Protein AF-A0A955M0E4-F1 (afdb_monomer_lite)

Structure (mmCIF, N/CA/C/O backbone):
data_AF-A0A955M0E4-F1
#
_entry.id   AF-A0A955M0E4-F1
#
loop_
_atom_site.group_PDB
_atom_site.id
_atom_site.type_symbol
_atom_site.label_atom_id
_atom_site.label_alt_id
_atom_site.label_comp_id
_atom_site.label_asym_id
_atom_site.label_entity_id
_atom_site.label_seq_id
_atom_site.pdbx_PDB_ins_code
_atom_site.Cartn_x
_atom_site.Cartn_y
_atom_site.Cartn_z
_atom_site.occupancy
_atom_site.B_iso_or_equiv
_atom_site.auth_seq_id
_atom_site.auth_comp_id
_atom_site.auth_asym_id
_atom_site.auth_atom_id
_atom_site.pdbx_PDB_model_num
ATOM 1 N N . SER A 1 1 ? -1.413 -20.977 20.407 1.00 78.56 1 SER A N 1
ATOM 2 C CA . SER A 1 1 ? -0.861 -20.079 19.373 1.00 78.56 1 SER A CA 1
ATOM 3 C C . SER A 1 1 ? -1.460 -18.701 19.589 1.00 78.56 1 SER A C 1
ATOM 5 O O . SER A 1 1 ? -2.625 -18.620 19.952 1.00 78.56 1 SER A O 1
ATOM 7 N N . CYS A 1 2 ? -0.688 -17.629 19.421 1.00 82.25 2 CYS A N 1
ATOM 8 C CA . CYS A 1 2 ? -1.194 -16.259 19.545 1.00 82.25 2 CYS A CA 1
ATOM 9 C C . CYS A 1 2 ? -1.024 -15.560 18.197 1.00 82.25 2 CYS A C 1
ATOM 11 O O . CYS A 1 2 ? 0.055 -15.625 17.611 1.00 82.25 2 CYS A O 1
ATOM 13 N N . GLN A 1 3 ? -2.084 -14.925 17.701 1.00 91.50 3 GLN A N 1
ATOM 14 C CA . GLN A 1 3 ? -2.092 -14.210 16.427 1.00 91.50 3 GLN A CA 1
ATOM 15 C C . GLN A 1 3 ? -2.518 -12.763 16.655 1.00 91.50 3 GLN A C 1
ATOM 17 O O . GLN A 1 3 ? -3.420 -12.481 17.441 1.00 91.50 3 GLN A O 1
ATOM 22 N N . VAL A 1 4 ? -1.854 -11.838 15.970 1.00 90.25 4 VAL A N 1
ATOM 23 C CA . VAL A 1 4 ? -2.183 -10.414 16.049 1.00 90.25 4 VAL A CA 1
ATOM 24 C C . VAL A 1 4 ? -3.366 -10.132 15.127 1.00 90.25 4 VAL A C 1
ATOM 26 O O . VAL A 1 4 ? -3.246 -10.305 13.919 1.00 90.25 4 VAL A O 1
ATOM 29 N N . VAL A 1 5 ? -4.480 -9.666 15.695 1.00 95.31 5 VAL A N 1
ATOM 30 C CA . VAL A 1 5 ? -5.728 -9.379 14.957 1.00 95.31 5 VAL A CA 1
ATOM 31 C C . VAL A 1 5 ? -5.951 -7.891 14.664 1.00 95.31 5 VAL A C 1
ATOM 33 O O . VAL A 1 5 ? -6.863 -7.539 13.926 1.00 95.31 5 VAL A O 1
ATOM 36 N N . GLY A 1 6 ? -5.124 -6.996 15.213 1.00 93.44 6 GLY A N 1
ATOM 37 C CA . GLY A 1 6 ? -5.267 -5.555 15.002 1.00 93.44 6 GLY A CA 1
ATOM 38 C C . GLY A 1 6 ? -4.141 -4.735 15.624 1.00 93.44 6 GLY A C 1
ATOM 39 O O . GLY A 1 6 ? -3.430 -5.209 16.511 1.00 93.44 6 GLY A O 1
ATOM 40 N N . ARG A 1 7 ? -3.956 -3.505 15.127 1.00 93.88 7 ARG A N 1
ATOM 41 C CA . ARG A 1 7 ? -2.958 -2.535 15.609 1.00 93.88 7 ARG A CA 1
ATOM 42 C C . ARG A 1 7 ? -3.535 -1.118 15.538 1.00 93.88 7 ARG A C 1
ATOM 44 O O . ARG A 1 7 ? -4.168 -0.769 14.547 1.00 93.88 7 ARG A O 1
ATOM 51 N N . LYS A 1 8 ? -3.278 -0.296 16.559 1.00 93.75 8 LYS A N 1
ATOM 52 C CA . LYS A 1 8 ? -3.562 1.148 16.579 1.00 93.75 8 LYS A CA 1
ATOM 53 C C . LYS A 1 8 ? -2.421 1.860 17.302 1.00 93.75 8 LYS A C 1
ATOM 55 O O . LYS A 1 8 ? -1.875 1.326 18.261 1.00 93.75 8 LYS A O 1
ATOM 60 N N . SER A 1 9 ? -2.058 3.048 16.834 1.00 93.19 9 SER A N 1
ATOM 61 C CA . SER A 1 9 ? -1.059 3.903 17.473 1.00 93.19 9 SER A CA 1
ATOM 62 C C . SER A 1 9 ? -1.358 5.360 17.147 1.00 93.19 9 SER A C 1
ATOM 64 O O . SER A 1 9 ? -1.739 5.668 16.019 1.00 93.19 9 SER A O 1
ATOM 66 N N . GLU A 1 10 ? -1.153 6.248 18.115 1.00 92.38 10 GLU A N 1
ATOM 67 C CA . GLU A 1 10 ? -1.230 7.702 17.913 1.00 92.38 10 GLU A CA 1
ATOM 68 C C . GLU A 1 10 ? -0.106 8.213 16.998 1.00 92.38 10 GLU A C 1
ATOM 70 O O . GLU A 1 10 ? -0.267 9.213 16.308 1.00 92.38 10 GLU A O 1
ATOM 75 N N . HIS A 1 11 ? 1.005 7.476 16.917 1.00 92.94 11 HIS A N 1
ATOM 76 C CA . HIS A 1 11 ? 2.137 7.762 16.035 1.00 92.94 11 HIS A CA 1
ATOM 77 C C . HIS A 1 11 ? 2.189 6.818 14.825 1.00 92.94 11 HIS A C 1
ATOM 79 O O . HIS A 1 11 ? 3.262 6.556 14.274 1.00 92.94 11 HIS A O 1
ATOM 85 N N . SER A 1 12 ? 1.039 6.270 14.417 1.00 91.06 12 SER A N 1
ATOM 86 C CA . SER A 1 12 ? 0.964 5.393 13.251 1.00 91.06 12 SER A CA 1
ATOM 87 C C . SER A 1 12 ? 1.482 6.106 12.000 1.00 91.06 12 SER A C 1
ATOM 89 O O . SER A 1 12 ? 1.074 7.221 11.683 1.00 91.06 12 SER A O 1
ATOM 91 N N . ARG A 1 13 ? 2.377 5.443 11.263 1.00 91.38 13 ARG A N 1
ATOM 92 C CA . ARG A 1 13 ? 2.832 5.896 9.937 1.00 91.38 13 ARG A CA 1
ATOM 93 C C . ARG A 1 13 ? 1.935 5.393 8.807 1.00 91.38 13 ARG A C 1
ATOM 95 O O . ARG A 1 13 ? 2.097 5.823 7.670 1.00 91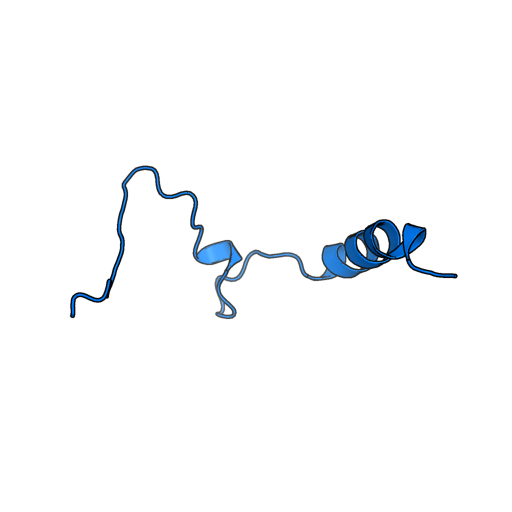.38 13 ARG A O 1
ATOM 102 N N . TYR A 1 14 ? 1.001 4.493 9.114 1.00 90.75 14 TYR A N 1
ATOM 103 C CA . TYR A 1 14 ? -0.002 4.048 8.157 1.00 90.75 14 TYR A CA 1
ATOM 104 C C . TYR A 1 14 ? -0.964 5.197 7.852 1.00 90.75 14 TYR A C 1
ATOM 106 O O . TYR A 1 14 ? -1.569 5.759 8.765 1.00 90.75 14 TYR A O 1
ATOM 114 N N . ASN A 1 15 ? -1.106 5.525 6.570 1.00 86.94 15 ASN A N 1
ATOM 115 C CA . ASN A 1 15 ? -2.032 6.539 6.090 1.00 86.94 15 ASN A CA 1
ATOM 116 C C . ASN A 1 15 ? -3.070 5.879 5.181 1.00 86.94 15 ASN A C 1
ATOM 118 O O . ASN A 1 15 ? -2.776 5.530 4.040 1.00 86.94 15 ASN A O 1
ATOM 122 N N . GLU A 1 16 ? -4.287 5.731 5.698 1.00 85.81 16 GLU A N 1
ATOM 123 C CA . GLU A 1 16 ? -5.386 5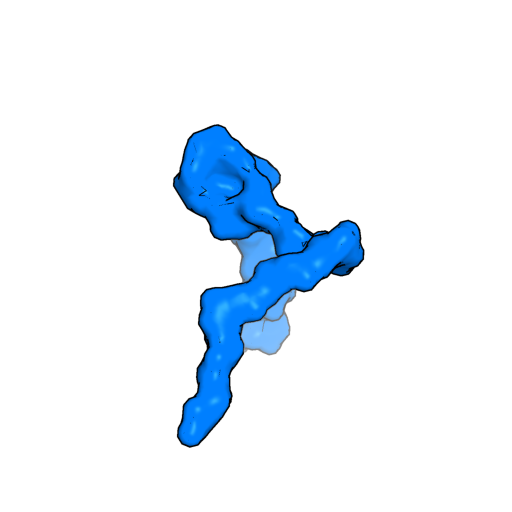.065 4.999 1.00 85.81 16 GLU A CA 1
ATOM 124 C C . GLU A 1 16 ? -5.752 5.756 3.679 1.00 85.81 16 GLU A C 1
ATOM 126 O O . GLU A 1 16 ? -5.984 5.077 2.685 1.00 85.81 16 GLU A O 1
ATOM 131 N N . ALA A 1 17 ? -5.714 7.090 3.618 1.00 85.69 17 ALA A N 1
ATOM 132 C CA . ALA A 1 17 ? -6.050 7.843 2.407 1.00 85.69 17 ALA A CA 1
ATOM 133 C C . ALA A 1 17 ? -5.038 7.647 1.265 1.00 85.69 17 ALA A C 1
ATOM 135 O O . ALA A 1 17 ? -5.339 7.969 0.12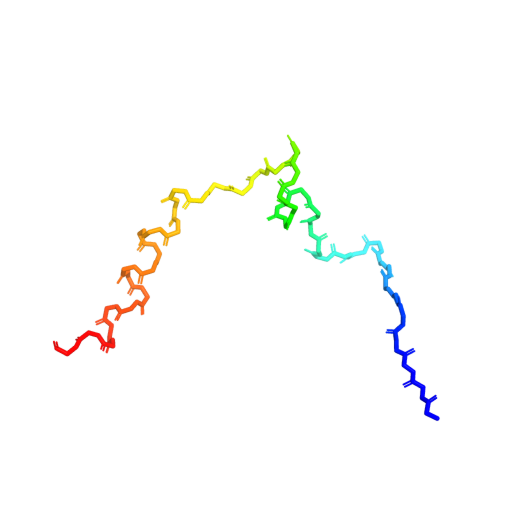4 1.00 85.69 17 ALA A O 1
ATOM 136 N N . LYS A 1 18 ? -3.830 7.151 1.559 1.00 84.56 18 LYS A N 1
ATOM 137 C CA . LYS A 1 18 ? -2.816 6.805 0.547 1.00 84.56 18 LYS A CA 1
ATOM 138 C C . LYS A 1 18 ? -2.779 5.314 0.213 1.00 84.56 18 LYS A C 1
ATOM 140 O O . LYS A 1 18 ? -2.070 4.924 -0.702 1.00 84.56 18 LYS A O 1
ATOM 145 N N . ALA A 1 19 ? -3.444 4.486 1.014 1.00 88.31 19 ALA A N 1
ATOM 146 C CA . ALA A 1 19 ? -3.416 3.030 0.890 1.00 88.31 19 ALA A CA 1
ATOM 147 C C . ALA A 1 19 ? -4.756 2.451 0.413 1.00 88.31 19 ALA A C 1
ATOM 149 O O . ALA A 1 19 ? -4.823 1.285 0.030 1.00 88.31 19 ALA A O 1
ATOM 150 N N . THR A 1 20 ? -5.830 3.236 0.495 1.00 88.75 20 THR A N 1
ATOM 151 C CA . THR A 1 20 ? -7.164 2.827 0.069 1.00 88.75 20 THR A CA 1
ATOM 152 C C . THR A 1 20 ? -7.309 2.891 -1.446 1.00 88.75 20 THR A C 1
ATOM 154 O O . THR A 1 20 ? -6.683 3.712 -2.097 1.00 88.75 20 THR A O 1
ATOM 157 N N . TYR A 1 21 ? -8.211 2.071 -1.977 1.00 87.12 21 TYR A N 1
ATOM 158 C CA . TYR A 1 21 ? -8.689 2.149 -3.363 1.00 87.12 21 TYR A CA 1
ATOM 159 C C . TYR A 1 21 ? -10.090 2.779 -3.452 1.00 87.12 21 TYR A C 1
ATOM 161 O O . TYR A 1 21 ? -10.752 2.720 -4.486 1.00 87.12 21 TYR A O 1
ATOM 169 N N . GLY A 1 22 ? -10.601 3.306 -2.334 1.00 85.56 22 GLY A N 1
ATOM 170 C CA . GLY A 1 22 ? -11.910 3.947 -2.271 1.00 85.56 22 GLY A CA 1
ATOM 171 C C . GLY A 1 22 ? -11.901 5.379 -2.807 1.00 85.56 22 GLY A C 1
ATOM 172 O O . GLY A 1 22 ? -10.871 5.936 -3.164 1.00 85.56 22 GLY A O 1
ATOM 173 N N . ALA A 1 23 ? -13.061 6.037 -2.760 1.00 80.19 23 ALA A N 1
ATOM 174 C CA . ALA A 1 23 ? -13.244 7.405 -3.266 1.00 80.19 23 ALA A CA 1
ATOM 175 C C . ALA A 1 23 ? -12.375 8.488 -2.583 1.00 80.19 23 ALA A C 1
ATOM 177 O O . ALA A 1 23 ? -12.355 9.629 -3.032 1.00 80.19 23 ALA A O 1
ATOM 178 N N . LYS A 1 24 ? -11.697 8.154 -1.479 1.00 81.12 24 LYS A N 1
ATOM 179 C CA . LYS A 1 24 ? -10.781 9.040 -0.742 1.00 81.12 24 LYS A CA 1
ATOM 180 C C . LYS A 1 24 ? -9.306 8.723 -1.011 1.00 81.12 24 LYS A C 1
ATOM 182 O O . LYS A 1 24 ? -8.460 9.147 -0.226 1.00 81.12 24 LYS A O 1
ATOM 187 N N . ASP A 1 25 ? -9.012 7.945 -2.051 1.00 87.44 25 ASP A N 1
ATOM 188 C CA . ASP A 1 25 ? -7.640 7.701 -2.477 1.00 87.44 25 ASP A CA 1
ATOM 189 C C . ASP A 1 25 ? -6.980 9.020 -2.903 1.00 87.44 25 ASP A C 1
ATOM 191 O O . ASP A 1 25 ? -7.563 9.858 -3.591 1.00 87.44 25 ASP A O 1
ATOM 195 N N . THR A 1 26 ? -5.762 9.214 -2.423 1.00 90.44 26 THR A N 1
ATOM 196 C CA . THR A 1 26 ? -4.914 10.379 -2.687 1.00 90.44 26 THR A CA 1
ATOM 197 C C . THR A 1 26 ? -3.552 9.970 -3.243 1.00 90.44 26 THR A C 1
ATOM 199 O O . THR A 1 26 ? -2.648 10.803 -3.335 1.00 90.44 26 THR A O 1
ATOM 202 N N . PHE A 1 27 ? -3.361 8.686 -3.551 1.00 89.81 27 PHE A N 1
ATOM 203 C CA . PHE A 1 27 ? -2.150 8.178 -4.166 1.00 89.81 27 PHE A CA 1
ATOM 204 C C . PHE A 1 27 ? -2.170 8.443 -5.674 1.00 89.81 27 PHE A C 1
ATOM 206 O O . PHE A 1 27 ? -3.017 7.940 -6.408 1.00 89.81 27 PHE A O 1
ATOM 213 N N . ASP A 1 28 ? -1.212 9.236 -6.149 1.00 89.81 28 ASP A N 1
ATOM 214 C CA . ASP A 1 28 ? -1.065 9.513 -7.574 1.00 89.81 28 ASP A CA 1
ATOM 215 C C . ASP A 1 28 ? -0.325 8.362 -8.266 1.00 89.81 28 ASP A C 1
ATOM 217 O O . ASP A 1 28 ? 0.905 8.266 -8.235 1.00 89.81 28 ASP A O 1
ATOM 221 N N . GLN A 1 29 ? -1.095 7.476 -8.896 1.00 91.50 29 GLN A N 1
ATOM 222 C CA . GLN A 1 29 ? -0.562 6.312 -9.601 1.00 91.50 29 GLN A CA 1
ATOM 223 C C . GLN A 1 29 ? 0.233 6.682 -10.862 1.00 91.50 29 GLN A C 1
ATOM 225 O O . GLN A 1 29 ? 1.037 5.870 -11.314 1.00 91.50 29 GLN A O 1
ATOM 230 N N . SER A 1 30 ? 0.076 7.894 -11.411 1.00 92.69 30 SER A N 1
ATOM 231 C CA . SER A 1 30 ? 0.811 8.311 -12.615 1.00 92.69 30 SER A CA 1
ATOM 232 C C . SER A 1 30 ? 2.323 8.403 -12.376 1.00 92.69 30 SER A C 1
ATOM 234 O O . SER A 1 30 ? 3.125 8.111 -13.261 1.00 92.69 30 SER A O 1
ATOM 236 N N . LEU A 1 31 ? 2.730 8.714 -11.141 1.00 93.00 31 LEU A N 1
ATOM 237 C CA . LEU A 1 31 ? 4.137 8.798 -10.743 1.00 93.00 31 LEU A CA 1
ATOM 238 C C . LEU A 1 31 ? 4.819 7.422 -10.665 1.00 93.00 31 LEU A C 1
ATOM 240 O O . LEU A 1 31 ? 6.051 7.340 -10.672 1.00 93.00 31 LEU A O 1
ATOM 244 N N . ALA A 1 32 ? 4.039 6.340 -10.588 1.00 94.25 32 ALA A N 1
ATOM 245 C CA . ALA A 1 32 ? 4.567 4.990 -10.431 1.00 94.25 32 ALA A CA 1
ATOM 246 C C . ALA A 1 32 ? 5.347 4.522 -11.667 1.00 94.25 32 ALA A C 1
ATOM 248 O O . ALA A 1 32 ? 6.337 3.810 -11.525 1.00 94.25 32 ALA A O 1
ATOM 249 N N . GLU A 1 33 ? 4.949 4.945 -12.869 1.00 93.88 33 GLU A N 1
ATOM 250 C CA . GLU A 1 33 ? 5.619 4.559 -14.115 1.00 93.88 33 GLU A CA 1
ATOM 251 C C . GLU A 1 33 ? 7.077 5.040 -14.147 1.00 93.88 33 GLU A C 1
ATOM 253 O O . GLU A 1 33 ? 7.997 4.242 -14.336 1.00 93.88 33 GLU A O 1
ATOM 258 N N . GLY A 1 34 ? 7.304 6.330 -13.877 1.00 93.88 34 GLY A N 1
ATOM 259 C CA . GLY A 1 34 ? 8.650 6.904 -13.836 1.00 93.88 34 GLY A CA 1
ATOM 260 C C . GLY A 1 34 ? 9.518 6.272 -12.748 1.00 93.88 34 GLY A C 1
ATOM 261 O O . GLY A 1 34 ? 10.680 5.946 -12.993 1.00 93.88 34 GLY A O 1
ATOM 262 N N . PHE A 1 35 ? 8.941 6.033 -11.565 1.00 95.12 35 PHE A N 1
ATOM 263 C CA . PHE A 1 35 ? 9.634 5.323 -10.492 1.00 95.12 35 PHE A CA 1
ATOM 264 C C . PHE A 1 35 ? 10.049 3.911 -10.921 1.00 95.12 35 PHE A C 1
ATOM 266 O O . PHE A 1 35 ? 11.213 3.546 -10.764 1.00 95.12 35 PHE A O 1
ATOM 273 N N . ASN A 1 36 ? 9.128 3.139 -11.503 1.00 93.88 36 ASN A N 1
ATOM 274 C CA . ASN A 1 36 ? 9.388 1.773 -11.946 1.00 93.88 36 ASN A CA 1
ATOM 275 C C . ASN A 1 36 ? 10.485 1.724 -13.009 1.00 93.88 36 ASN A C 1
ATOM 277 O O . ASN A 1 36 ? 11.381 0.893 -12.905 1.00 93.88 36 ASN A O 1
ATOM 281 N N . HIS A 1 37 ? 10.460 2.624 -13.995 1.00 94.31 37 HIS A N 1
ATOM 282 C CA . HIS A 1 37 ? 11.490 2.676 -15.034 1.00 94.31 37 HIS A CA 1
ATOM 283 C C . HIS A 1 37 ? 12.879 2.980 -14.465 1.00 94.31 37 HIS A C 1
ATOM 285 O O . HIS A 1 37 ? 13.839 2.283 -14.790 1.00 94.31 37 HIS A O 1
ATOM 291 N N . LEU A 1 38 ? 12.995 3.975 -13.579 1.00 94.81 38 LEU A N 1
ATOM 292 C CA . LEU A 1 38 ? 14.275 4.318 -12.953 1.00 94.81 38 LEU A CA 1
ATOM 293 C C . LEU A 1 38 ? 14.777 3.205 -12.030 1.00 94.81 38 LEU A C 1
ATOM 295 O O . LEU A 1 38 ? 15.959 2.870 -12.043 1.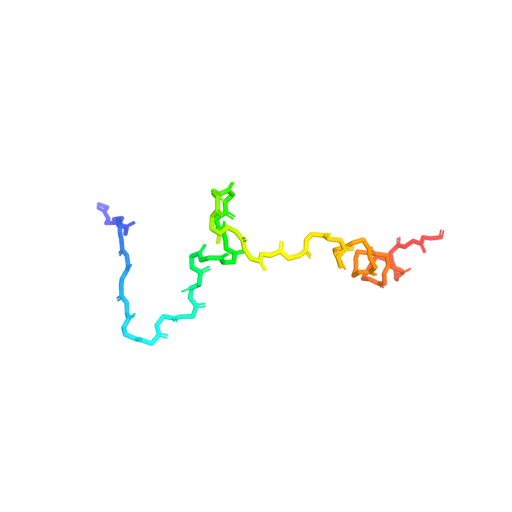00 94.81 38 LEU A O 1
ATOM 299 N N . TRP A 1 39 ? 13.881 2.618 -11.239 1.00 94.81 39 TRP A N 1
ATOM 300 C CA . TRP A 1 39 ? 14.224 1.552 -10.304 1.00 94.81 39 TRP A CA 1
ATOM 301 C C . TRP A 1 39 ? 14.594 0.245 -11.016 1.00 94.81 39 TRP A C 1
ATOM 303 O O . TRP A 1 39 ? 15.497 -0.461 -10.571 1.00 94.81 39 TRP A O 1
ATOM 313 N N . ALA A 1 40 ? 13.935 -0.065 -12.135 1.00 94.00 40 ALA A N 1
ATOM 314 C CA . ALA A 1 40 ? 14.209 -1.250 -12.944 1.00 94.00 40 ALA A CA 1
ATOM 315 C C . ALA A 1 40 ? 15.464 -1.107 -13.821 1.00 94.00 40 ALA A C 1
ATOM 317 O O . ALA A 1 40 ? 16.023 -2.119 -14.233 1.00 94.00 40 ALA A O 1
ATOM 318 N N . MET A 1 41 ? 15.931 0.119 -14.083 1.00 94.06 41 MET A N 1
ATOM 319 C CA . MET A 1 41 ? 17.081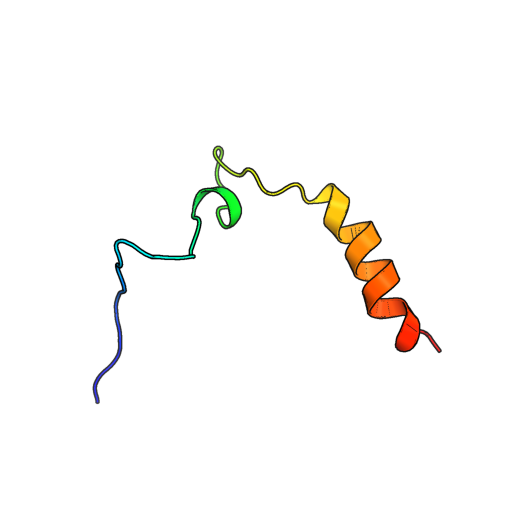 0.416 -14.946 1.00 94.06 41 MET A CA 1
ATOM 320 C C . MET A 1 41 ? 18.325 -0.476 -14.725 1.00 94.06 41 MET A C 1
ATOM 322 O O . MET A 1 41 ? 18.831 -0.995 -15.714 1.00 94.06 41 MET A O 1
ATOM 326 N N . PRO A 1 42 ? 18.823 -0.730 -13.494 1.00 93.94 42 PRO A N 1
ATOM 327 C CA . PRO A 1 42 ? 19.982 -1.609 -13.278 1.00 93.94 42 PRO A CA 1
ATOM 328 C C . PRO A 1 42 ? 19.712 -3.103 -13.538 1.00 93.94 42 PRO A C 1
ATOM 330 O O . PRO A 1 42 ? 20.649 -3.898 -13.553 1.00 93.94 42 PRO A O 1
ATOM 333 N N . PHE A 1 43 ? 18.451 -3.504 -13.706 1.00 92.50 43 PHE A N 1
ATOM 334 C CA . PHE A 1 43 ? 18.039 -4.889 -13.950 1.00 92.50 43 PHE A CA 1
ATOM 335 C C . PHE A 1 43 ? 17.688 -5.158 -15.419 1.00 92.50 43 PHE A C 1
ATOM 337 O O . PHE A 1 43 ? 17.541 -6.318 -15.810 1.00 92.50 43 PHE A O 1
ATOM 344 N N . LEU A 1 44 ? 17.556 -4.103 -16.227 1.00 82.62 44 LEU A N 1
ATOM 345 C CA . LEU A 1 44 ? 17.372 -4.200 -17.668 1.00 82.62 44 LEU A CA 1
ATOM 346 C C . LEU A 1 44 ? 18.748 -4.476 -18.292 1.00 82.62 44 LEU A C 1
ATOM 348 O O . LEU A 1 44 ? 19.650 -3.644 -18.216 1.00 82.62 44 LEU A O 1
ATOM 352 N N . LYS A 1 45 ? 18.921 -5.695 -18.811 1.00 69.00 45 LYS A N 1
ATOM 353 C CA . LYS A 1 45 ? 20.132 -6.143 -19.513 1.00 69.00 45 LYS A CA 1
ATOM 354 C C . LYS A 1 45 ? 20.245 -5.533 -20.902 1.00 69.00 45 LYS A C 1
ATOM 356 O O . LYS A 1 45 ? 19.196 -5.455 -21.577 1.00 69.00 45 LYS A O 1
#

Foldseek 3Di:
DDDDPDDDDPPDPDDCLCVDPDPSNPPDCVVVVVVCCVVCVVVPD

Sequence (45 aa):
SCQVVGRKSEHSRYNEAKATYGAKDTFDQSLAEGFNHLWAMPFLK

Radius of gyration: 16.65 Å; chains: 1; bounding box: 33×30×39 Å
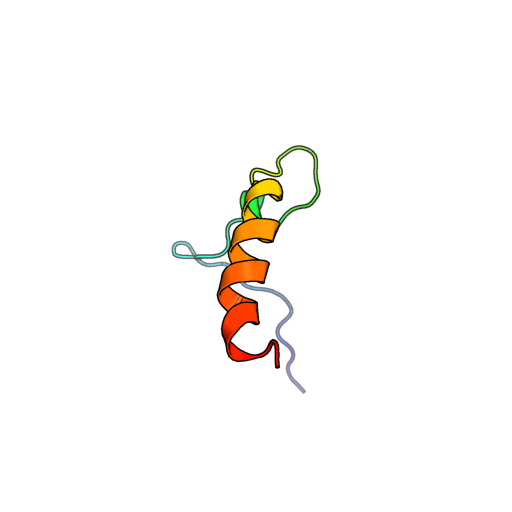
Secondary structure (DSSP, 8-state):
---------TT----HHHH--STT----TTHHHHHHHHHHGGG--

pLDDT: mean 89.79, std 5.38, range [69.0, 95.31]